Protein AF-A0A1J3EMK8-F1 (afdb_monomer)

Sequence (140 aa):
KIEKRMDYIIYTLFALLLFVSFISSLGFALMTKLLMADWWYLRPDKPESLTNPTNPLYAWVVHLFTALLLYGYLIPISLYVSIELVKVLQATFINQDLKMYDSESGTPANARTSNLNEELGQVDTILSDKTGTLTCNQMD

Solvent-accessible surface area (backbone atoms only — not comparable to full-atom values): 8314 Å² total; per-residue (Å²): 119,63,65,65,51,50,51,50,52,53,51,53,47,52,52,48,46,54,50,52,19,48,52,53,16,52,51,46,37,53,47,47,66,74,53,40,83,76,37,75,89,74,39,70,93,65,48,53,89,69,60,34,68,90,43,48,69,58,27,24,54,52,39,28,55,52,36,46,60,69,52,46,74,70,58,61,74,61,55,61,56,51,52,52,51,49,33,48,51,52,30,52,52,54,42,66,37,73,88,55,43,42,79,86,82,69,45,64,40,75,66,89,54,40,85,51,62,74,49,67,84,65,69,86,76,85,90,77,61,62,78,75,67,75,35,89,83,74,83,134

Foldseek 3Di:
DVVVVVVVVLVVLVVVLLVVLLVVLVVLLVCLQPPVVVCVVCPLVDDDPLSPNVCSVSVSVSSSVVSSVVCVVSNPPVVVVVVLVVLVVLQVVQQPDPVQADPVVRDGDHDPDSVCSVVVVVDDDDDDDCPVTVDVPDDD

pLDDT: mean 86.67, std 8.61, range [62.5, 96.75]

InterPro domains:
  IPR018303 P-type ATPase, phosphorylation site [PS00154] (129-135)
  IPR023298 P-type ATPase, transmembrane domain superfamily [SSF81665] (2-121)

Nearest PDB structures (foldseek):
  6k7g-assembly1_A  TM=9.159E-01  e=1.653E-04  Homo sapiens
  6k7k-assembly1_A  TM=9.183E-01  e=3.874E-04  Homo sapiens
  7ky8-assembly1_A  TM=8.748E-01  e=2.989E-03  Saccharomyces cerevisiae S288C
  7ky7-assembly1_A  TM=8.489E-01  e=1.550E-02  Saccharomyces cerevisiae S288C
  7kya-assembly1_A  TM=8.167E-01  e=1.308E-02  Saccharomyces cerevisiae S288C

Radius of gyration: 29.21 Å; Cα contacts (8 Å, |Δi|>4): 90; chains: 1; bounding box: 50×44×85 Å

Structure (mmCIF, N/CA/C/O backbone):
data_AF-A0A1J3EMK8-F1
#
_entry.id   AF-A0A1J3EMK8-F1
#
loop_
_atom_site.group_PDB
_atom_site.id
_atom_site.type_symbol
_atom_site.label_atom_id
_atom_site.label_alt_id
_atom_site.label_comp_id
_atom_site.label_asym_id
_atom_site.label_entity_id
_atom_site.label_seq_id
_atom_site.pdbx_PDB_ins_code
_atom_site.Cartn_x
_atom_site.Cartn_y
_atom_site.Cartn_z
_atom_site.occupancy
_atom_site.B_iso_or_equiv
_atom_site.auth_seq_id
_atom_site.auth_comp_id
_atom_site.auth_asym_id
_atom_site.auth_atom_id
_atom_site.pdbx_PDB_model_num
ATOM 1 N N . LYS A 1 1 ? -1.813 -9.240 8.767 1.00 73.88 1 LYS A N 1
ATOM 2 C CA . LYS A 1 1 ? -2.173 -9.688 7.366 1.00 73.88 1 LYS A CA 1
ATOM 3 C C . LYS A 1 1 ? -2.180 -8.547 6.337 1.00 73.88 1 LYS A C 1
ATOM 5 O O . LYS A 1 1 ? -1.850 -8.782 5.173 1.00 73.88 1 LYS A O 1
ATOM 10 N N . ILE A 1 2 ? -2.590 -7.344 6.741 1.00 79.69 2 ILE A N 1
ATOM 11 C CA . ILE A 1 2 ? -2.663 -6.161 5.873 1.00 79.69 2 ILE A CA 1
ATOM 12 C C . ILE A 1 2 ? -1.264 -5.661 5.502 1.00 79.69 2 ILE A C 1
ATOM 14 O O . ILE A 1 2 ? -1.046 -5.334 4.342 1.00 79.69 2 ILE A O 1
ATOM 18 N N . GLU A 1 3 ? -0.292 -5.737 6.414 1.00 80.50 3 GLU A N 1
ATOM 19 C CA . GLU A 1 3 ? 1.113 -5.392 6.122 1.00 80.50 3 GLU A CA 1
ATOM 20 C C . GLU A 1 3 ? 1.663 -6.140 4.897 1.00 80.50 3 GLU A C 1
ATOM 22 O O . GLU A 1 3 ? 2.118 -5.521 3.944 1.00 80.50 3 GLU A O 1
ATOM 27 N N . LYS A 1 4 ? 1.463 -7.463 4.815 1.00 85.44 4 LYS A N 1
ATOM 28 C CA . LYS A 1 4 ? 1.872 -8.254 3.636 1.00 85.44 4 LYS A CA 1
ATOM 29 C C . LYS A 1 4 ? 1.166 -7.830 2.341 1.00 85.44 4 LYS A C 1
ATOM 31 O O . LYS A 1 4 ? 1.724 -7.969 1.255 1.00 85.44 4 LYS A 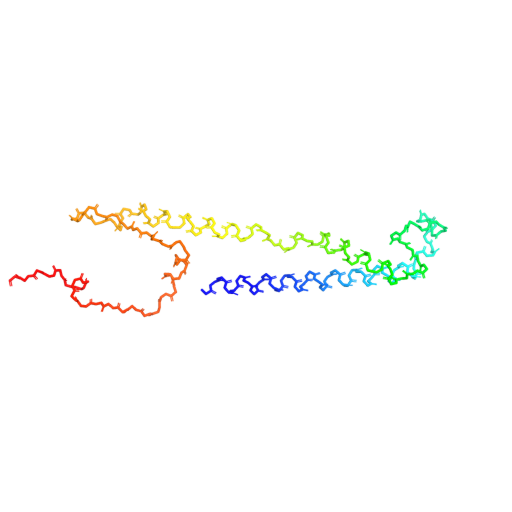O 1
ATOM 36 N N . ARG A 1 5 ? -0.086 -7.361 2.427 1.00 86.62 5 ARG A N 1
ATOM 37 C CA . ARG A 1 5 ? -0.822 -6.832 1.263 1.00 86.62 5 ARG A CA 1
ATOM 38 C C . ARG A 1 5 ? -0.244 -5.490 0.826 1.00 86.62 5 ARG A C 1
ATOM 40 O O . ARG A 1 5 ? -0.118 -5.264 -0.373 1.00 86.62 5 ARG A O 1
ATOM 47 N N . MET A 1 6 ? 0.112 -4.634 1.780 1.00 85.81 6 MET A N 1
ATOM 48 C CA . MET A 1 6 ? 0.790 -3.367 1.522 1.00 85.81 6 MET A CA 1
ATOM 49 C C . MET A 1 6 ? 2.145 -3.606 0.848 1.00 85.81 6 MET A C 1
ATOM 51 O O . MET A 1 6 ? 2.403 -2.996 -0.186 1.00 85.81 6 MET A O 1
ATOM 55 N N . ASP A 1 7 ? 2.946 -4.551 1.344 1.00 88.50 7 ASP A N 1
ATOM 56 C CA . ASP A 1 7 ? 4.227 -4.916 0.725 1.00 88.50 7 ASP A CA 1
ATOM 57 C C . ASP A 1 7 ? 4.038 -5.359 -0.728 1.00 88.50 7 ASP A C 1
ATOM 59 O O . ASP A 1 7 ? 4.748 -4.907 -1.625 1.00 88.50 7 ASP A O 1
ATOM 63 N N . TYR A 1 8 ? 3.021 -6.184 -0.994 1.00 90.75 8 TYR A N 1
ATOM 64 C CA . TYR A 1 8 ? 2.691 -6.595 -2.356 1.00 90.75 8 TYR A CA 1
ATOM 65 C C . TYR A 1 8 ? 2.335 -5.400 -3.251 1.00 90.75 8 TYR A C 1
ATOM 67 O O . TYR A 1 8 ? 2.832 -5.308 -4.371 1.00 90.75 8 TYR A O 1
ATOM 75 N N . ILE A 1 9 ? 1.528 -4.455 -2.756 1.00 89.81 9 ILE A N 1
ATOM 76 C CA . ILE A 1 9 ? 1.201 -3.224 -3.491 1.00 89.81 9 ILE A CA 1
ATOM 77 C C . ILE A 1 9 ? 2.479 -2.433 -3.801 1.00 89.81 9 ILE A C 1
ATOM 79 O O . ILE A 1 9 ? 2.685 -2.038 -4.949 1.00 89.81 9 ILE A O 1
ATOM 83 N N . ILE A 1 10 ? 3.377 -2.265 -2.828 1.00 89.50 10 ILE A N 1
ATOM 84 C CA . ILE A 1 10 ? 4.653 -1.561 -3.017 1.00 89.50 10 ILE A CA 1
ATOM 85 C C . ILE A 1 10 ? 5.498 -2.247 -4.095 1.00 89.50 10 ILE A C 1
ATOM 87 O O . ILE A 1 10 ? 5.983 -1.577 -5.008 1.00 89.50 10 ILE A O 1
ATOM 91 N N . TYR A 1 11 ? 5.623 -3.575 -4.056 1.00 90.75 11 TYR A N 1
ATOM 92 C CA . TYR A 1 11 ? 6.357 -4.313 -5.085 1.00 90.75 11 TYR A CA 1
ATOM 93 C C . TYR A 1 11 ? 5.719 -4.179 -6.469 1.00 90.75 11 TYR A C 1
ATOM 95 O O . TYR A 1 11 ? 6.439 -4.011 -7.454 1.00 90.75 11 TYR A O 1
ATOM 103 N N . THR A 1 12 ? 4.386 -4.191 -6.564 1.00 91.81 12 THR A N 1
ATOM 104 C CA . THR A 1 12 ? 3.704 -3.977 -7.850 1.00 91.81 12 THR A CA 1
ATOM 105 C C . THR A 1 12 ? 3.926 -2.568 -8.401 1.00 91.81 12 THR A C 1
ATOM 107 O O . THR A 1 12 ? 4.176 -2.423 -9.596 1.00 91.81 12 THR A O 1
ATOM 110 N N . LEU A 1 13 ? 3.916 -1.539 -7.547 1.00 91.94 13 LEU A N 1
ATOM 111 C CA . LEU A 1 13 ? 4.208 -0.158 -7.945 1.00 91.94 13 LEU A CA 1
ATOM 112 C C . LEU A 1 13 ? 5.668 0.009 -8.371 1.00 91.94 13 LEU A C 1
ATOM 114 O O . LEU A 1 13 ? 5.945 0.675 -9.364 1.00 91.94 13 LEU A O 1
ATOM 118 N N . PHE A 1 14 ? 6.598 -0.636 -7.669 1.00 91.75 14 PHE A N 1
ATOM 119 C CA . PHE A 1 14 ? 8.012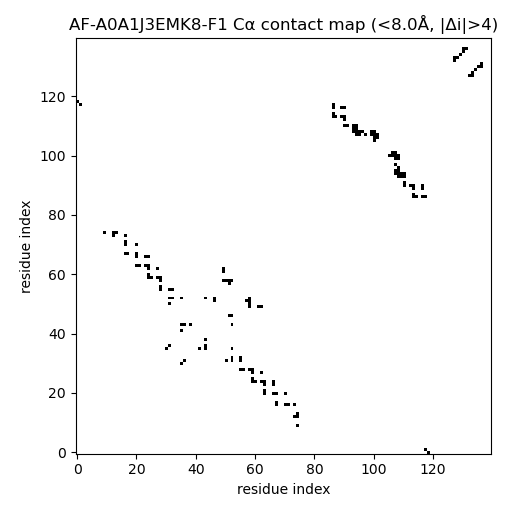 -0.631 -8.033 1.00 91.75 14 PHE A CA 1
ATOM 120 C C . PHE A 1 14 ? 8.267 -1.336 -9.375 1.00 91.75 14 PHE A C 1
ATOM 122 O O . PHE A 1 14 ? 9.006 -0.829 -10.218 1.00 91.75 14 PHE A O 1
ATOM 129 N N . ALA A 1 15 ? 7.614 -2.475 -9.619 1.00 93.38 15 ALA A N 1
ATOM 130 C CA . ALA A 1 15 ? 7.689 -3.163 -10.906 1.00 93.38 15 ALA A CA 1
ATOM 131 C C . ALA A 1 15 ? 7.098 -2.311 -12.043 1.00 93.38 15 ALA A C 1
ATOM 133 O O . ALA A 1 15 ? 7.695 -2.215 -13.117 1.00 93.38 15 ALA A O 1
ATOM 134 N N . LEU A 1 16 ? 5.962 -1.649 -11.797 1.00 93.75 16 LEU A N 1
ATOM 135 C CA . LEU A 1 16 ? 5.351 -0.719 -12.746 1.00 93.75 16 LEU A CA 1
ATOM 136 C C . LEU A 1 16 ? 6.271 0.474 -13.041 1.00 93.75 16 LEU A C 1
ATOM 138 O O . LEU A 1 16 ? 6.410 0.852 -14.200 1.00 93.75 16 LEU A O 1
ATOM 142 N N . LEU A 1 17 ? 6.932 1.030 -12.022 1.00 93.88 17 LEU A N 1
ATOM 143 C CA . LEU A 1 17 ? 7.918 2.101 -12.174 1.00 93.88 17 LEU A CA 1
ATOM 144 C C . LEU A 1 17 ? 9.046 1.676 -13.119 1.00 93.88 17 LEU A C 1
ATOM 146 O O . LEU A 1 17 ? 9.306 2.363 -14.105 1.00 93.88 17 LEU A O 1
ATOM 150 N N . LEU A 1 18 ? 9.673 0.522 -12.864 1.00 93.88 18 LEU A N 1
ATOM 151 C CA . LEU A 1 18 ? 10.731 -0.005 -13.730 1.00 93.88 18 LEU A CA 1
ATOM 152 C C . LEU A 1 18 ? 10.237 -0.202 -15.167 1.00 93.88 18 LEU A C 1
ATOM 154 O O . LEU A 1 18 ? 10.940 0.144 -16.114 1.00 93.88 18 LEU A O 1
ATOM 158 N N . PHE A 1 19 ? 9.019 -0.717 -15.330 1.00 95.19 19 PHE A N 1
ATOM 159 C CA . PHE A 1 19 ? 8.417 -0.953 -16.637 1.00 95.19 19 PHE A CA 1
ATOM 160 C C . PHE A 1 19 ? 8.175 0.348 -17.415 1.00 95.19 19 PHE A C 1
ATOM 162 O O . PHE A 1 19 ? 8.566 0.457 -18.579 1.00 95.19 19 PHE A O 1
ATOM 169 N N . VAL A 1 20 ? 7.589 1.358 -16.769 1.00 94.38 20 VAL A N 1
ATOM 170 C CA . VAL A 1 20 ? 7.317 2.666 -17.381 1.00 94.38 20 VAL A CA 1
ATOM 171 C C . VAL A 1 20 ? 8.625 3.382 -17.723 1.00 94.38 20 VAL A C 1
ATOM 173 O O . VAL A 1 20 ? 8.771 3.849 -18.853 1.00 94.38 20 VAL A O 1
ATOM 176 N N . SER A 1 21 ? 9.602 3.403 -16.808 1.00 94.94 21 SER A N 1
ATOM 177 C CA . SER A 1 21 ? 10.926 3.994 -17.052 1.00 94.94 21 SER A CA 1
ATOM 178 C C . SER A 1 21 ? 11.676 3.299 -18.195 1.00 94.94 21 SER A C 1
ATOM 180 O O . SER A 1 21 ? 12.364 3.953 -18.984 1.00 94.94 21 SER A O 1
ATOM 182 N N . PHE A 1 22 ? 11.532 1.977 -18.320 1.00 94.62 22 PHE A N 1
ATOM 183 C CA . PHE A 1 22 ? 12.137 1.210 -19.406 1.00 94.62 22 PHE A CA 1
ATOM 184 C C . PHE A 1 22 ? 11.515 1.560 -20.762 1.00 94.62 22 PHE A C 1
ATOM 186 O O . PHE A 1 22 ? 12.247 1.852 -21.711 1.00 94.62 22 PHE A O 1
ATOM 193 N N . ILE A 1 23 ? 10.180 1.596 -20.850 1.00 95.12 23 ILE A N 1
ATOM 194 C CA . ILE A 1 23 ? 9.464 1.982 -22.077 1.00 95.12 23 ILE A CA 1
ATOM 195 C C . ILE A 1 23 ? 9.792 3.423 -22.463 1.00 95.12 23 ILE A C 1
ATOM 197 O O . ILE A 1 23 ? 10.076 3.684 -23.633 1.00 95.12 23 ILE A O 1
ATOM 201 N N . SER A 1 24 ? 9.799 4.354 -21.504 1.00 93.19 24 SER A N 1
ATOM 202 C CA . SER A 1 24 ? 10.111 5.757 -21.784 1.00 93.19 24 SER A CA 1
ATOM 203 C C . SER A 1 24 ? 11.542 5.929 -22.280 1.00 93.19 24 SER A C 1
ATOM 205 O O . SER A 1 24 ? 11.773 6.673 -23.230 1.00 93.19 24 SER A O 1
ATOM 207 N N . SER A 1 25 ? 12.503 5.216 -21.682 1.00 92.19 25 SER A N 1
ATOM 208 C CA . SER A 1 25 ? 13.896 5.285 -22.120 1.00 92.19 25 SER A CA 1
ATOM 209 C C . SER A 1 25 ? 14.089 4.655 -23.503 1.00 92.19 25 SER A C 1
ATOM 211 O O . SER A 1 25 ? 14.759 5.225 -24.365 1.00 92.19 25 SER A O 1
ATOM 213 N N . LEU A 1 26 ? 13.447 3.512 -23.769 1.00 91.62 26 LEU A N 1
ATOM 214 C CA . LEU A 1 26 ? 13.490 2.876 -25.087 1.00 91.62 26 LEU A CA 1
ATOM 215 C C . LEU A 1 26 ? 12.861 3.769 -26.167 1.00 91.62 26 LEU A C 1
ATOM 217 O O . LEU A 1 26 ? 13.445 3.946 -27.237 1.00 91.62 26 LEU A O 1
ATOM 221 N N . GLY A 1 27 ? 11.705 4.370 -25.871 1.00 90.31 27 GLY A N 1
ATOM 222 C CA . GLY A 1 27 ? 11.049 5.339 -26.746 1.00 90.31 27 GLY A CA 1
ATOM 223 C C . GLY A 1 27 ? 11.934 6.553 -27.017 1.00 90.31 27 GLY A C 1
ATOM 224 O O . GLY A 1 27 ? 12.071 6.959 -28.169 1.00 90.31 27 GLY A O 1
ATOM 225 N N . PHE A 1 28 ? 12.607 7.070 -25.985 1.00 88.00 28 PHE A N 1
ATOM 226 C CA . PHE A 1 28 ? 13.575 8.151 -26.129 1.00 88.00 28 PHE A CA 1
ATOM 227 C C . PHE A 1 28 ? 14.719 7.760 -27.075 1.00 88.00 28 PHE A C 1
ATOM 229 O O . PHE A 1 28 ? 14.939 8.442 -28.069 1.00 88.00 28 PHE A O 1
ATOM 236 N N . ALA A 1 29 ? 15.376 6.618 -26.855 1.00 86.12 29 ALA A N 1
ATOM 237 C CA . ALA A 1 29 ? 16.489 6.166 -27.694 1.00 86.12 29 ALA A CA 1
ATOM 238 C C . ALA A 1 29 ? 16.099 5.968 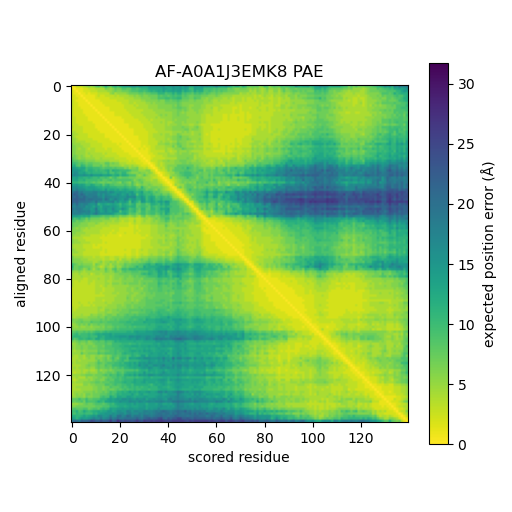-29.174 1.00 86.12 29 ALA A C 1
ATOM 240 O O . ALA A 1 29 ? 16.873 6.310 -30.073 1.00 86.12 29 ALA A O 1
ATOM 241 N N . LEU A 1 30 ? 14.895 5.445 -29.442 1.00 86.62 30 LEU A N 1
ATOM 242 C CA . LEU A 1 30 ? 14.370 5.297 -30.804 1.00 86.62 30 LEU A CA 1
ATOM 243 C C . LEU A 1 30 ? 14.068 6.655 -31.451 1.00 86.62 30 LEU A C 1
ATOM 245 O O . LEU A 1 30 ? 14.454 6.883 -32.599 1.00 86.62 30 LEU A O 1
ATOM 249 N N . MET A 1 31 ? 13.431 7.564 -30.710 1.00 84.31 31 MET A N 1
ATOM 250 C CA . MET A 1 31 ? 13.106 8.916 -31.173 1.00 84.31 31 MET A CA 1
ATOM 251 C C . MET A 1 31 ? 14.375 9.714 -31.498 1.00 84.31 31 MET A C 1
ATOM 253 O O . MET A 1 31 ? 14.480 10.308 -32.571 1.00 84.31 31 MET A O 1
ATOM 257 N N . THR A 1 32 ? 15.372 9.668 -30.610 1.00 79.94 32 THR A N 1
ATOM 258 C CA . THR A 1 32 ? 16.679 10.315 -30.782 1.00 79.94 32 THR A CA 1
ATOM 259 C C . THR A 1 32 ? 17.395 9.807 -32.031 1.00 79.94 32 THR A C 1
ATOM 261 O O . THR A 1 32 ? 18.017 10.586 -32.744 1.00 79.94 32 THR A O 1
ATOM 264 N N . LYS A 1 33 ? 17.290 8.513 -32.347 1.00 79.06 33 LYS A N 1
ATOM 265 C CA . LYS A 1 33 ? 17.936 7.948 -33.538 1.00 79.06 33 LYS A CA 1
ATOM 266 C C . LYS A 1 33 ? 17.222 8.319 -34.841 1.00 79.06 33 LYS A C 1
ATOM 268 O O . LYS A 1 33 ? 17.890 8.545 -35.844 1.00 79.06 33 LYS A O 1
ATOM 273 N N . LEU A 1 34 ? 15.888 8.307 -34.847 1.00 80.00 34 LEU A N 1
ATOM 274 C CA . LEU A 1 34 ? 15.100 8.427 -36.078 1.00 80.00 34 LEU A CA 1
ATOM 275 C C . LEU A 1 34 ? 14.734 9.870 -36.436 1.00 80.00 34 LEU A C 1
ATOM 277 O O . LEU A 1 34 ? 14.678 10.186 -37.616 1.00 80.00 34 LEU A O 1
ATOM 281 N N . LEU A 1 35 ? 14.459 10.721 -35.445 1.00 78.50 35 LEU A N 1
ATOM 282 C CA . LEU A 1 35 ? 13.798 12.018 -35.655 1.00 78.50 35 LEU A CA 1
ATOM 283 C C . LEU A 1 35 ? 14.660 13.218 -35.248 1.00 78.50 35 LEU A C 1
ATOM 285 O O . LEU A 1 35 ? 14.435 14.324 -35.729 1.00 78.50 35 LEU A O 1
ATOM 289 N N . MET A 1 36 ? 15.683 13.023 -34.408 1.00 72.31 36 MET A N 1
ATOM 290 C CA . MET A 1 36 ? 16.538 14.126 -33.942 1.00 72.31 36 MET A CA 1
ATOM 291 C C . MET A 1 36 ? 17.388 14.750 -35.057 1.00 72.31 36 MET A C 1
ATOM 293 O O . MET A 1 36 ? 17.755 15.917 -34.946 1.00 72.31 36 MET A O 1
ATOM 297 N N . ALA A 1 37 ? 17.674 14.005 -36.130 1.00 69.31 37 ALA A N 1
ATOM 298 C CA . ALA A 1 37 ? 18.409 14.520 -37.288 1.00 69.31 37 ALA A CA 1
ATOM 299 C C . ALA A 1 37 ? 17.670 15.684 -37.980 1.00 69.31 37 ALA A C 1
ATOM 301 O O . ALA A 1 37 ? 18.315 16.601 -38.481 1.00 69.31 37 ALA A O 1
ATOM 302 N N . ASP A 1 38 ? 16.333 15.687 -37.939 1.00 73.62 38 ASP A N 1
ATOM 303 C CA . ASP A 1 38 ? 15.501 16.700 -38.599 1.00 73.62 38 ASP A CA 1
ATOM 304 C C . ASP A 1 38 ? 15.236 17.931 -37.709 1.00 73.62 38 ASP A C 1
ATOM 306 O O . ASP A 1 38 ? 14.751 18.970 -38.168 1.00 73.62 38 ASP A O 1
ATOM 310 N N . TRP A 1 39 ? 15.557 17.855 -36.414 1.00 78.25 39 TRP A N 1
ATOM 311 C CA . TRP A 1 39 ? 15.291 18.923 -35.450 1.00 78.25 39 TRP A CA 1
ATOM 312 C C . TRP A 1 39 ? 16.439 19.928 -35.379 1.00 78.25 39 TRP A C 1
ATOM 314 O O . TRP A 1 39 ? 17.220 19.957 -34.427 1.00 78.25 39 TRP A O 1
ATOM 324 N N . TRP A 1 40 ? 16.486 20.822 -36.370 1.00 74.19 40 TRP A N 1
ATOM 325 C CA . TRP A 1 40 ? 17.496 21.886 -36.484 1.00 74.19 40 TRP A CA 1
ATOM 326 C C . TRP A 1 40 ? 17.635 22.758 -35.218 1.00 74.19 40 TRP A C 1
ATOM 328 O O . TRP A 1 40 ? 18.721 23.248 -34.909 1.00 74.19 40 TRP A O 1
ATOM 338 N N . TYR A 1 41 ? 16.551 22.926 -34.452 1.00 78.69 41 TYR A N 1
ATOM 339 C CA . TYR A 1 41 ? 16.538 23.719 -33.219 1.00 78.69 41 TYR A CA 1
ATOM 340 C C . TYR A 1 41 ? 17.212 23.013 -32.030 1.00 78.69 41 TYR A C 1
ATOM 342 O O . TYR A 1 41 ? 17.681 23.690 -31.115 1.00 78.69 41 TYR A O 1
ATOM 350 N N . LEU A 1 42 ? 17.302 21.676 -32.049 1.00 72.12 42 LEU A N 1
ATOM 351 C CA . LEU A 1 42 ? 17.924 20.875 -30.988 1.00 72.12 42 LEU A CA 1
ATOM 352 C C . LEU A 1 42 ? 19.451 20.753 -31.142 1.00 72.12 42 LEU A C 1
ATOM 354 O O . LEU A 1 42 ? 20.092 20.113 -30.315 1.00 72.12 42 LEU A O 1
ATOM 358 N N . ARG A 1 43 ? 20.028 21.375 -32.185 1.00 69.62 43 ARG A N 1
ATOM 359 C CA . ARG A 1 43 ? 21.471 21.403 -32.494 1.00 69.62 43 ARG A CA 1
ATOM 360 C C . ARG A 1 43 ? 22.141 20.021 -32.378 1.00 69.62 43 ARG A C 1
ATOM 362 O O . ARG A 1 43 ? 23.052 19.850 -31.564 1.00 69.62 43 ARG A O 1
ATOM 369 N N . PRO A 1 44 ? 21.759 19.051 -33.228 1.00 66.81 44 PRO A N 1
ATOM 370 C CA . PRO A 1 44 ? 22.369 17.719 -33.235 1.00 66.81 44 PRO A CA 1
ATOM 371 C C . PRO A 1 44 ? 23.888 17.737 -33.505 1.00 66.81 44 PRO A C 1
ATOM 373 O O . PRO A 1 44 ? 24.571 16.776 -33.165 1.00 66.81 44 PRO A O 1
ATOM 376 N N . ASP A 1 45 ? 24.423 18.837 -34.050 1.00 65.81 45 ASP A N 1
ATOM 377 C CA . ASP A 1 45 ? 25.848 19.042 -34.359 1.00 65.81 45 ASP A CA 1
ATOM 378 C C . ASP A 1 45 ? 26.740 19.270 -33.122 1.00 65.81 45 ASP A C 1
ATOM 380 O O . ASP A 1 45 ? 27.963 19.131 -33.195 1.00 65.81 45 ASP A O 1
ATOM 384 N N . LYS A 1 46 ? 26.150 19.651 -31.980 1.00 65.94 46 LYS A N 1
ATOM 385 C CA . LYS A 1 46 ? 26.839 19.799 -30.686 1.00 65.94 46 LYS A CA 1
ATOM 386 C C . LYS A 1 46 ? 26.015 19.106 -29.603 1.00 65.94 46 LYS A C 1
ATOM 388 O O . LYS A 1 46 ? 25.412 19.796 -28.779 1.00 65.94 46 LYS A O 1
ATOM 393 N N . PRO A 1 47 ? 25.949 17.767 -29.616 1.00 64.44 47 PRO A N 1
ATOM 394 C CA . PRO A 1 47 ? 25.166 17.054 -28.628 1.00 64.44 47 PRO A CA 1
ATOM 395 C C . PRO A 1 47 ? 25.718 17.354 -27.230 1.00 64.44 47 PRO A C 1
ATOM 397 O O . PRO A 1 47 ? 26.911 17.185 -26.966 1.00 64.44 47 PRO A O 1
ATOM 400 N N . GLU A 1 48 ? 24.855 17.823 -26.326 1.00 64.12 48 GLU A N 1
ATOM 401 C CA . GLU A 1 48 ? 25.167 17.791 -24.898 1.00 64.12 48 GLU A CA 1
ATOM 402 C C . GLU A 1 48 ? 25.475 16.347 -24.495 1.00 64.12 48 GLU A C 1
ATOM 404 O O . GLU A 1 48 ? 24.931 15.402 -25.075 1.00 64.12 48 GLU A O 1
ATOM 409 N N . SER A 1 49 ? 26.348 16.156 -23.498 1.00 62.50 49 SER A N 1
ATOM 410 C CA . SER A 1 49 ? 26.858 14.818 -23.173 1.00 62.50 49 SER A CA 1
ATOM 411 C C . SER A 1 49 ? 25.740 13.803 -22.897 1.00 62.50 49 SER A C 1
ATOM 413 O O . SER A 1 49 ? 25.916 12.625 -23.202 1.00 62.50 49 SER A O 1
ATOM 415 N N . LEU A 1 50 ? 24.584 14.265 -22.402 1.00 63.44 50 LEU A N 1
ATOM 416 C CA . LEU A 1 50 ? 23.420 13.449 -22.062 1.00 63.44 50 LEU A CA 1
ATOM 417 C C . LEU A 1 50 ? 22.612 12.958 -23.279 1.00 63.44 50 LEU A C 1
ATOM 419 O O . LEU A 1 50 ? 22.005 11.892 -23.202 1.00 63.44 50 LEU A O 1
ATOM 423 N N . THR A 1 51 ? 22.631 13.673 -24.407 1.00 65.50 51 THR A N 1
ATOM 424 C CA . THR A 1 51 ? 21.838 13.356 -25.611 1.00 65.50 51 THR A CA 1
ATOM 425 C C . THR A 1 51 ? 22.734 13.189 -26.833 1.00 65.50 51 THR A C 1
ATOM 427 O O . THR A 1 51 ? 22.566 13.855 -27.851 1.00 65.50 51 THR A O 1
ATOM 430 N N . ASN A 1 52 ? 23.720 12.299 -26.721 1.00 67.00 52 ASN A N 1
ATOM 431 C CA . ASN A 1 52 ? 24.608 11.943 -27.825 1.00 67.00 52 ASN A CA 1
ATOM 432 C C . ASN A 1 52 ? 23.927 10.953 -28.794 1.00 67.00 52 ASN A C 1
ATOM 434 O O . ASN A 1 52 ? 23.756 9.788 -28.424 1.00 67.00 52 ASN A O 1
ATOM 438 N N . PRO A 1 53 ? 23.603 11.343 -30.046 1.00 67.12 53 PRO A N 1
ATOM 439 C CA . PRO A 1 53 ? 22.981 10.442 -31.023 1.00 67.12 53 PRO A CA 1
ATOM 440 C C . PRO A 1 53 ? 23.932 9.330 -31.502 1.00 67.12 53 PRO A C 1
ATOM 442 O O . PRO A 1 53 ? 23.484 8.269 -31.930 1.00 67.12 53 PRO A O 1
ATOM 445 N N . THR A 1 54 ? 25.248 9.536 -31.387 1.00 69.81 54 THR A N 1
ATOM 446 C CA . THR A 1 54 ? 26.288 8.591 -31.829 1.00 69.81 54 THR A CA 1
ATOM 447 C C . THR A 1 54 ? 26.366 7.333 -30.956 1.00 69.81 54 THR A C 1
ATOM 449 O O . THR A 1 54 ? 26.722 6.268 -31.451 1.00 69.81 54 THR A O 1
ATOM 452 N N . ASN A 1 55 ? 25.998 7.434 -29.671 1.00 78.00 55 ASN A N 1
ATOM 453 C CA . ASN A 1 55 ? 26.018 6.330 -28.707 1.00 78.00 55 ASN A CA 1
ATOM 454 C C . ASN A 1 55 ? 24.617 6.123 -28.102 1.00 78.00 55 ASN A C 1
ATOM 456 O O . ASN A 1 55 ? 24.375 6.528 -26.960 1.00 78.00 55 ASN A O 1
ATOM 460 N N . PRO A 1 56 ? 23.691 5.459 -28.822 1.00 77.94 56 PRO A N 1
ATOM 461 C CA . PRO A 1 56 ? 22.303 5.305 -28.378 1.00 77.94 56 PRO A CA 1
ATOM 462 C C . PRO A 1 56 ? 22.183 4.528 -27.061 1.00 77.94 56 PRO A C 1
ATOM 464 O O . PRO A 1 56 ? 21.284 4.798 -26.273 1.00 77.94 56 PRO A O 1
ATOM 467 N N . LEU A 1 57 ? 23.114 3.608 -26.782 1.00 82.56 57 LEU A N 1
ATOM 468 C CA . LEU A 1 57 ? 23.149 2.862 -25.521 1.00 82.56 57 LEU A CA 1
ATOM 469 C C . LEU A 1 57 ? 23.462 3.761 -24.320 1.00 82.56 57 LEU A C 1
ATOM 471 O O . LEU A 1 57 ? 22.852 3.606 -23.269 1.00 82.56 57 LEU A O 1
ATOM 475 N N . TYR A 1 58 ? 24.382 4.718 -24.470 1.00 83.75 58 TYR A N 1
ATOM 476 C CA . TYR A 1 58 ? 24.726 5.644 -23.390 1.00 83.75 58 TYR A CA 1
ATOM 477 C C . TYR A 1 58 ? 23.557 6.587 -23.085 1.00 83.75 58 TYR A C 1
ATOM 479 O O . TYR A 1 58 ? 23.152 6.704 -21.931 1.00 83.75 58 TYR A O 1
ATOM 487 N N . ALA A 1 59 ? 22.963 7.185 -24.125 1.00 83.81 59 ALA A N 1
ATOM 488 C CA . ALA A 1 59 ? 21.790 8.046 -23.983 1.00 83.81 59 ALA A CA 1
ATOM 489 C C . ALA A 1 59 ? 20.603 7.292 -23.355 1.00 83.81 59 ALA A C 1
ATOM 491 O O . ALA A 1 59 ? 19.935 7.822 -22.472 1.00 83.81 59 ALA A O 1
ATOM 492 N N . TRP A 1 60 ? 20.389 6.030 -23.744 1.00 87.06 60 TRP A N 1
ATOM 493 C CA . TRP A 1 60 ? 19.370 5.158 -23.158 1.00 87.06 60 TRP A CA 1
ATOM 494 C C . TRP A 1 60 ? 19.599 4.900 -21.660 1.00 87.06 60 TRP A C 1
ATOM 496 O O . TRP A 1 60 ? 18.678 5.044 -20.857 1.00 87.06 60 TRP A O 1
ATOM 506 N N . VAL A 1 61 ? 20.824 4.566 -21.243 1.00 89.94 61 VAL A N 1
ATOM 507 C CA . VAL A 1 61 ? 21.119 4.340 -19.816 1.00 89.94 61 VAL A CA 1
ATOM 508 C C . VAL A 1 61 ? 20.930 5.624 -19.007 1.00 89.94 61 VAL A C 1
ATOM 510 O O . VAL A 1 61 ? 20.297 5.592 -17.954 1.00 89.94 61 VAL A O 1
ATOM 513 N N . VAL A 1 62 ? 21.421 6.763 -19.500 1.00 88.56 62 VAL A N 1
ATOM 514 C CA . VAL A 1 62 ? 21.260 8.057 -18.819 1.00 88.56 62 VAL A CA 1
ATOM 515 C C . VAL A 1 62 ? 19.777 8.413 -18.679 1.00 88.56 62 VAL A C 1
ATOM 517 O O . VAL A 1 62 ? 19.321 8.693 -17.569 1.00 88.56 62 VAL A O 1
ATOM 520 N N . HIS A 1 63 ? 18.999 8.300 -19.759 1.00 90.50 63 HIS A N 1
ATOM 521 C CA . HIS A 1 63 ? 17.559 8.560 -19.721 1.00 90.50 63 HIS A CA 1
ATOM 522 C C . HIS A 1 63 ? 16.781 7.577 -18.849 1.00 90.50 63 HIS A C 1
ATOM 524 O O . HIS A 1 63 ? 15.769 7.970 -18.272 1.00 90.50 63 HIS A O 1
ATOM 530 N N . LEU A 1 64 ? 17.241 6.332 -18.703 1.00 92.94 64 LEU A N 1
ATOM 531 C CA . LEU A 1 64 ? 16.632 5.371 -17.785 1.00 92.94 64 LEU A CA 1
ATOM 532 C C . LEU A 1 64 ? 16.718 5.874 -16.337 1.00 92.94 64 LEU A C 1
ATOM 534 O O . LEU A 1 64 ? 15.707 5.888 -15.638 1.00 92.94 64 LEU A O 1
ATOM 538 N N . PHE A 1 65 ? 17.888 6.351 -15.901 1.00 92.69 65 PHE A N 1
ATOM 539 C CA . PHE A 1 65 ? 18.055 6.923 -14.559 1.00 92.69 65 PHE A CA 1
ATOM 540 C C . PHE A 1 65 ? 17.285 8.235 -14.382 1.00 92.69 65 PHE A C 1
ATOM 542 O O . PHE A 1 65 ? 16.654 8.438 -13.344 1.00 92.69 65 PHE A O 1
ATOM 549 N N . THR A 1 66 ? 17.267 9.101 -15.398 1.00 91.88 66 THR A N 1
ATOM 550 C CA . THR A 1 66 ? 16.456 10.328 -15.367 1.00 91.88 66 THR A CA 1
ATOM 551 C C . THR A 1 66 ? 14.963 10.015 -15.257 1.00 91.88 66 THR A C 1
ATOM 553 O O . THR A 1 66 ? 14.267 10.637 -14.458 1.00 91.88 66 THR A O 1
ATOM 556 N N . ALA A 1 67 ? 14.465 9.025 -16.003 1.00 93.06 67 ALA A N 1
ATOM 557 C CA . ALA A 1 67 ? 13.071 8.595 -15.945 1.00 93.06 67 ALA A CA 1
ATOM 558 C C . ALA A 1 67 ? 12.722 7.935 -14.603 1.00 93.06 67 ALA A C 1
ATOM 560 O O . ALA A 1 67 ? 11.624 8.142 -14.095 1.00 93.06 67 ALA A O 1
ATOM 561 N N . LEU A 1 68 ? 13.641 7.170 -14.006 1.00 93.62 68 LEU A N 1
ATOM 562 C CA . LEU A 1 68 ? 13.456 6.604 -12.664 1.00 93.62 68 LEU A CA 1
ATOM 563 C C . LEU A 1 68 ? 13.311 7.692 -11.599 1.00 93.62 68 LEU A C 1
ATOM 565 O O . LEU A 1 68 ? 12.431 7.596 -10.749 1.00 93.62 68 LEU A O 1
ATOM 569 N N . LEU A 1 69 ? 14.136 8.740 -11.667 1.00 92.62 69 LEU A N 1
ATOM 570 C CA . LEU A 1 69 ? 14.013 9.895 -10.776 1.00 92.62 69 LEU A CA 1
ATOM 571 C C . LEU A 1 69 ? 12.706 10.651 -11.017 1.00 92.62 69 LEU A C 1
ATOM 573 O O . LEU A 1 69 ? 12.005 10.981 -10.062 1.00 92.62 69 LEU A O 1
ATOM 577 N N . LEU A 1 70 ? 12.355 10.886 -12.284 1.00 92.56 70 LEU A N 1
ATOM 578 C CA . LEU A 1 70 ? 11.141 11.605 -12.654 1.00 92.56 70 LEU A CA 1
ATOM 579 C C . LEU A 1 70 ? 9.885 10.891 -12.153 1.00 92.56 70 LEU A C 1
ATOM 581 O O . LEU A 1 70 ? 9.002 11.544 -11.615 1.00 92.56 70 LEU A O 1
ATOM 585 N N . TYR A 1 71 ? 9.807 9.569 -12.304 1.00 92.44 71 TYR A N 1
ATOM 586 C CA . TYR A 1 71 ? 8.665 8.765 -11.866 1.00 92.44 71 TYR A CA 1
ATOM 587 C C . TYR A 1 71 ? 8.779 8.274 -10.414 1.00 92.44 71 TYR A C 1
ATOM 589 O O . TYR A 1 71 ? 7.879 7.591 -9.929 1.00 92.44 71 TYR A O 1
ATOM 597 N N . GLY A 1 72 ? 9.835 8.651 -9.685 1.00 88.12 72 GLY A N 1
ATOM 598 C CA . GLY A 1 72 ? 10.063 8.235 -8.298 1.00 88.12 72 GLY A CA 1
ATOM 599 C C . GLY A 1 72 ? 8.948 8.640 -7.326 1.00 88.12 72 GLY A C 1
ATOM 600 O O . GLY A 1 72 ? 8.775 7.993 -6.297 1.00 88.12 72 GLY A O 1
ATOM 601 N N . TYR A 1 73 ? 8.128 9.641 -7.675 1.00 84.56 73 TYR A N 1
ATOM 602 C CA . TYR A 1 73 ? 6.938 10.026 -6.903 1.00 84.56 73 TYR A CA 1
ATOM 603 C C . TYR A 1 73 ? 5.832 8.955 -6.894 1.00 84.56 73 TYR A C 1
ATOM 605 O O . TYR A 1 73 ? 4.921 9.038 -6.071 1.00 84.56 73 TYR A O 1
ATOM 613 N N . LEU A 1 74 ? 5.879 7.965 -7.798 1.00 82.50 74 LEU A N 1
ATOM 614 C CA . LEU A 1 74 ? 4.927 6.849 -7.828 1.00 82.50 74 LEU A CA 1
ATOM 615 C C . LEU A 1 74 ? 5.085 5.910 -6.631 1.00 82.50 74 LEU A C 1
ATOM 617 O O . LEU A 1 74 ? 4.134 5.202 -6.306 1.00 82.50 74 LEU A O 1
ATOM 621 N N . ILE A 1 75 ? 6.257 5.883 -5.984 1.00 83.50 75 ILE A N 1
ATOM 622 C CA . ILE A 1 75 ? 6.456 5.142 -4.737 1.00 83.50 75 ILE A CA 1
ATOM 623 C C . ILE A 1 75 ? 5.940 6.027 -3.597 1.00 83.50 75 ILE A C 1
ATOM 625 O O . ILE A 1 75 ? 6.562 7.045 -3.282 1.00 83.50 75 ILE A O 1
ATOM 629 N N . PRO A 1 76 ? 4.818 5.676 -2.948 1.00 80.44 76 PRO A N 1
ATOM 630 C CA . PRO A 1 76 ? 4.215 6.543 -1.954 1.00 80.44 76 PRO A CA 1
ATOM 631 C C . PRO A 1 76 ? 4.950 6.381 -0.620 1.00 80.44 76 PRO A C 1
ATOM 633 O O . PRO A 1 76 ? 4.546 5.602 0.241 1.00 80.44 76 PRO A O 1
ATOM 636 N N . ILE A 1 77 ? 6.030 7.143 -0.428 1.00 81.19 77 ILE A N 1
ATOM 637 C CA . ILE A 1 77 ? 6.796 7.163 0.835 1.00 81.19 77 ILE A CA 1
ATOM 638 C C . ILE A 1 77 ? 5.886 7.570 2.008 1.00 81.19 77 ILE A C 1
ATOM 640 O O . ILE A 1 77 ? 6.017 7.067 3.122 1.00 81.19 77 ILE A O 1
ATOM 644 N N . SER A 1 78 ? 4.908 8.441 1.744 1.00 86.69 78 SER A N 1
ATOM 645 C CA . SER A 1 78 ? 3.930 8.892 2.733 1.00 86.69 78 SER A CA 1
ATOM 646 C C . SER A 1 78 ? 2.954 7.803 3.178 1.00 86.69 78 SER A C 1
ATOM 648 O O . SER A 1 78 ? 2.492 7.866 4.312 1.00 86.69 78 SER A O 1
ATOM 650 N N . LEU A 1 79 ? 2.663 6.789 2.351 1.00 85.56 79 LEU A N 1
ATOM 651 C CA . LEU A 1 79 ? 1.667 5.758 2.672 1.00 85.56 79 LEU A CA 1
ATOM 652 C C . LEU A 1 79 ? 2.040 4.989 3.943 1.00 85.56 79 LEU A C 1
ATOM 654 O O . LEU A 1 79 ? 1.187 4.783 4.803 1.00 85.56 79 LEU A O 1
ATOM 658 N N . TYR A 1 80 ? 3.314 4.613 4.080 1.00 83.88 80 TYR A N 1
ATOM 659 C CA . TYR A 1 80 ? 3.800 3.865 5.241 1.00 83.88 80 TYR A CA 1
ATOM 660 C C . TYR A 1 80 ? 3.636 4.672 6.534 1.00 83.88 80 TYR A C 1
ATOM 662 O O . TYR A 1 80 ? 3.062 4.197 7.511 1.00 83.88 80 TYR A O 1
ATOM 670 N N . VAL A 1 81 ? 4.072 5.935 6.511 1.00 89.00 81 VAL A N 1
ATOM 671 C CA . VAL A 1 81 ? 3.977 6.837 7.667 1.00 89.00 81 VAL A CA 1
ATOM 672 C C . VAL A 1 81 ? 2.518 7.140 8.010 1.00 89.00 81 VAL A C 1
ATOM 674 O O . VAL A 1 81 ? 2.150 7.148 9.183 1.00 89.00 81 VAL A O 1
ATOM 677 N N . SER A 1 82 ? 1.667 7.361 7.005 1.00 91.12 82 SER A N 1
ATOM 678 C CA . SER A 1 82 ? 0.240 7.608 7.215 1.00 91.12 82 SER A CA 1
ATOM 679 C C . SER A 1 82 ? -0.467 6.413 7.855 1.00 91.12 82 SER A C 1
ATOM 681 O O . SER A 1 82 ? -1.268 6.616 8.763 1.00 91.12 82 SER A O 1
ATOM 683 N N . ILE A 1 83 ? -0.167 5.181 7.432 1.00 89.75 83 ILE A N 1
ATOM 684 C CA . ILE A 1 83 ? -0.756 3.972 8.029 1.00 89.75 83 ILE A CA 1
ATOM 685 C C . ILE A 1 83 ? -0.317 3.818 9.487 1.00 89.75 83 ILE A C 1
ATOM 687 O O . ILE A 1 83 ? -1.155 3.557 10.349 1.00 89.75 83 ILE A O 1
ATOM 691 N N . GLU A 1 84 ? 0.964 4.034 9.781 1.00 89.31 84 GLU A N 1
ATOM 692 C CA . GLU A 1 84 ? 1.477 3.934 11.150 1.00 89.31 84 GLU A CA 1
ATOM 693 C C . GLU A 1 84 ? 0.828 4.971 12.077 1.00 89.31 84 GLU A C 1
ATOM 695 O O . GLU A 1 84 ? 0.389 4.650 13.184 1.00 89.31 84 GLU A O 1
ATOM 700 N N . L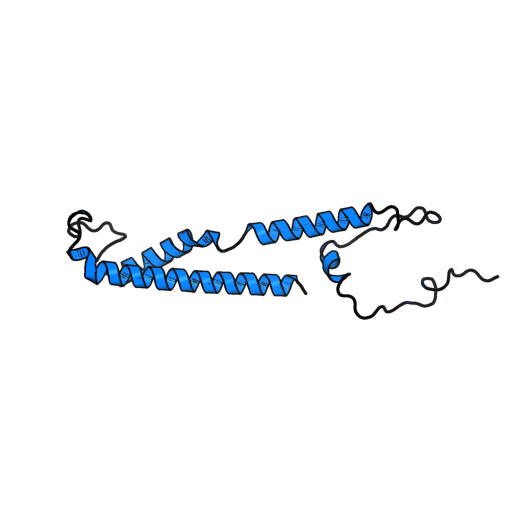EU A 1 85 ? 0.661 6.205 11.590 1.00 93.25 85 LEU A N 1
ATOM 701 C CA . LEU A 1 85 ? -0.050 7.251 12.321 1.00 93.25 85 LEU A CA 1
ATOM 702 C C . LEU A 1 85 ? -1.505 6.850 12.604 1.00 93.25 85 LEU A C 1
ATOM 704 O O . LEU A 1 85 ? -1.989 7.028 13.722 1.00 93.25 85 LEU A O 1
ATOM 708 N N . VAL A 1 86 ? -2.199 6.280 11.615 1.00 93.38 86 VAL A N 1
ATOM 709 C CA . VAL A 1 86 ? -3.579 5.803 11.782 1.00 93.38 86 VAL A CA 1
ATOM 710 C C . VAL A 1 86 ? -3.658 4.702 12.845 1.00 93.38 86 VAL A C 1
ATOM 712 O O . VAL A 1 86 ? -4.539 4.773 13.703 1.00 93.38 86 VAL A O 1
ATOM 715 N N . LYS A 1 87 ? -2.726 3.739 12.861 1.00 92.00 87 LYS A N 1
ATOM 716 C CA . LYS A 1 87 ? -2.678 2.673 13.882 1.00 92.00 87 LYS A CA 1
ATOM 717 C C . LYS A 1 87 ? -2.532 3.240 15.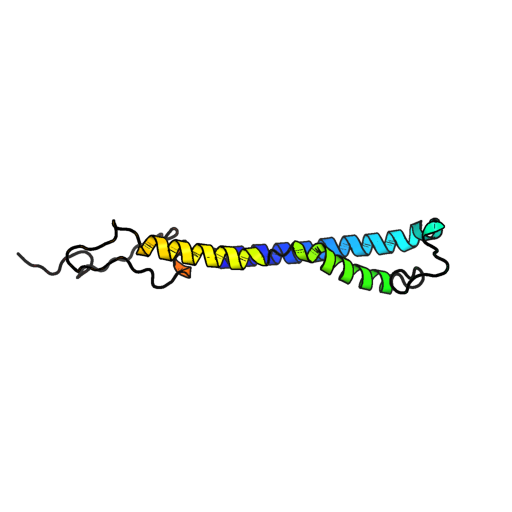300 1.00 92.00 87 LYS A C 1
ATOM 719 O O . LYS A 1 87 ? -3.215 2.783 16.220 1.00 92.00 87 LYS A O 1
ATOM 724 N N . VAL A 1 88 ? -1.689 4.258 15.481 1.00 93.88 88 VAL A N 1
ATOM 725 C CA . VAL A 1 88 ? -1.487 4.933 16.779 1.00 93.88 88 VAL A CA 1
ATOM 726 C C . VAL A 1 88 ? -2.729 5.718 17.209 1.00 93.88 88 VAL A C 1
ATOM 728 O O . VAL A 1 88 ? -3.143 5.648 18.371 1.00 93.88 88 VAL A O 1
ATOM 731 N N . LEU A 1 89 ? -3.366 6.432 16.279 1.00 95.25 89 LEU A N 1
ATOM 732 C CA . LEU A 1 89 ? -4.609 7.156 16.559 1.00 95.25 89 LEU A CA 1
ATOM 733 C C . LEU A 1 89 ? -5.740 6.197 16.955 1.00 95.25 89 LEU A C 1
ATOM 735 O O . LEU A 1 89 ? -6.442 6.451 17.930 1.00 95.25 89 LEU A O 1
ATOM 739 N N . GLN A 1 90 ? -5.864 5.057 16.272 1.00 94.69 90 GLN A N 1
ATOM 740 C CA . GLN A 1 90 ? -6.828 4.010 16.626 1.00 94.69 90 GLN A CA 1
ATOM 741 C C . GLN A 1 90 ? -6.578 3.439 18.029 1.00 94.69 90 GLN A C 1
ATOM 743 O O . GLN A 1 90 ? -7.527 3.306 18.798 1.00 94.69 90 GLN A O 1
ATOM 748 N N . ALA A 1 91 ? -5.320 3.165 18.402 1.00 93.81 91 ALA A N 1
ATOM 749 C CA . ALA A 1 91 ? -4.982 2.721 19.761 1.00 93.81 91 ALA A CA 1
ATOM 750 C C . ALA A 1 91 ? -5.392 3.766 20.809 1.00 93.81 91 ALA A C 1
ATOM 752 O O . ALA A 1 91 ? -5.920 3.427 21.865 1.00 93.81 91 ALA A O 1
ATOM 753 N N . THR A 1 92 ? -5.188 5.047 20.497 1.00 93.56 92 THR A N 1
ATOM 754 C CA . THR A 1 92 ? -5.564 6.151 21.387 1.00 93.56 92 THR A CA 1
ATOM 755 C C . THR A 1 92 ? -7.077 6.220 21.581 1.00 93.56 92 THR A C 1
ATOM 757 O O . THR A 1 92 ? -7.534 6.396 22.706 1.00 93.56 92 THR A O 1
ATOM 760 N N . PHE A 1 93 ? -7.858 6.021 20.517 1.00 94.62 93 PHE A N 1
ATOM 761 C CA . PHE A 1 93 ? -9.317 5.977 20.612 1.00 94.62 93 PHE A CA 1
ATOM 762 C C . PHE A 1 93 ? -9.826 4.790 21.431 1.00 94.62 93 PHE A C 1
ATOM 764 O O . PHE A 1 93 ? -10.738 4.976 22.230 1.00 94.62 93 PHE A O 1
ATOM 771 N N . ILE A 1 94 ? -9.211 3.609 21.307 1.00 94.12 94 ILE A N 1
ATOM 772 C CA . ILE A 1 94 ? -9.544 2.446 22.148 1.00 94.12 94 ILE A CA 1
ATOM 773 C C . ILE A 1 94 ? -9.309 2.768 23.632 1.00 94.12 94 ILE A C 1
ATOM 775 O O . ILE A 1 94 ? -10.153 2.462 24.469 1.00 94.12 94 ILE A O 1
ATOM 779 N N . ASN A 1 95 ? -8.201 3.440 23.955 1.00 92.94 95 ASN A N 1
ATOM 780 C CA . ASN A 1 95 ? -7.852 3.788 25.337 1.00 92.94 95 ASN A CA 1
ATOM 781 C C . ASN A 1 95 ? -8.770 4.852 25.959 1.00 92.94 95 ASN A C 1
ATOM 783 O O . ASN A 1 95 ? -8.840 4.969 27.180 1.00 92.94 95 ASN A O 1
ATOM 787 N N . GLN A 1 96 ? -9.431 5.663 25.132 1.00 93.06 96 GLN A N 1
ATOM 788 C CA . GLN A 1 96 ? -10.298 6.761 25.568 1.00 93.06 96 GLN A CA 1
ATOM 789 C C . GLN A 1 96 ? -11.786 6.381 25.602 1.00 93.06 96 GLN A C 1
ATOM 791 O O . GLN A 1 96 ? -12.617 7.219 25.959 1.00 93.06 96 GLN A O 1
ATOM 796 N N . ASP A 1 97 ? -12.146 5.148 25.238 1.00 95.69 97 ASP A N 1
ATOM 797 C CA . ASP A 1 97 ? -13.542 4.720 25.220 1.00 95.69 97 ASP A CA 1
ATOM 798 C C . ASP A 1 97 ? -14.076 4.461 26.638 1.00 95.69 97 ASP A C 1
ATOM 800 O O . ASP A 1 97 ? -13.707 3.497 27.312 1.00 95.69 97 ASP A O 1
ATOM 804 N N . LEU A 1 98 ? -15.011 5.310 27.069 1.00 92.00 98 LEU A N 1
ATOM 805 C CA . LEU A 1 98 ? -15.683 5.208 28.366 1.00 92.00 98 LEU A CA 1
ATOM 806 C C . LEU A 1 98 ? -16.537 3.941 28.506 1.00 92.00 98 LEU A C 1
ATOM 808 O O . LEU A 1 98 ? -16.816 3.527 29.628 1.00 92.00 98 LEU A O 1
ATOM 812 N N . LYS A 1 99 ? -16.969 3.315 27.403 1.00 94.31 99 LYS A N 1
ATOM 813 C CA . LYS A 1 99 ? -17.762 2.074 27.459 1.00 94.31 99 LYS A CA 1
ATOM 814 C C . LYS A 1 99 ? -16.921 0.844 27.781 1.00 94.31 99 LYS A C 1
ATOM 816 O O . LYS A 1 99 ? -17.481 -0.169 28.184 1.00 94.31 99 LYS A O 1
ATOM 821 N N . MET A 1 100 ? -15.606 0.924 27.587 1.00 92.69 100 MET A N 1
ATOM 822 C CA . MET A 1 100 ? -14.661 -0.149 27.906 1.00 92.69 100 MET A CA 1
ATOM 823 C C . MET A 1 100 ? -13.905 0.122 29.218 1.00 92.69 100 MET A C 1
ATOM 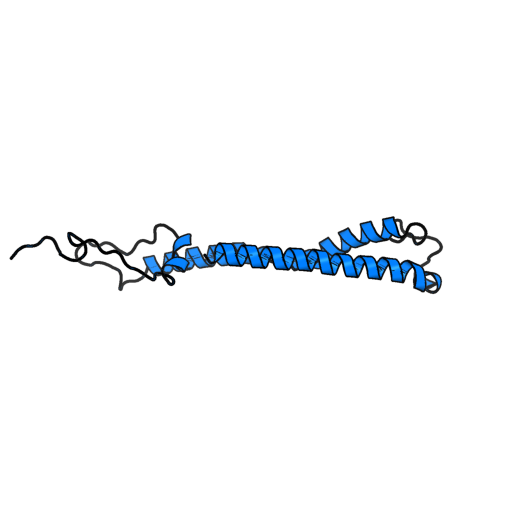825 O O . MET A 1 100 ? -12.834 -0.436 29.447 1.00 92.69 100 MET A O 1
ATOM 829 N N . TYR A 1 101 ? -14.445 1.000 30.065 1.00 94.50 101 TYR A N 1
ATOM 830 C CA . TYR A 1 101 ? -13.925 1.289 31.396 1.00 94.50 101 TYR A CA 1
ATOM 831 C C . TYR A 1 101 ? -14.648 0.437 32.438 1.00 94.50 101 TYR A C 1
ATOM 833 O O . TYR A 1 101 ? -15.879 0.450 32.504 1.00 94.50 101 TYR A O 1
ATOM 841 N N . ASP A 1 102 ? -13.887 -0.273 33.269 1.00 92.88 102 ASP A N 1
ATOM 842 C CA . ASP A 1 102 ? -14.445 -1.013 34.396 1.00 92.88 102 ASP A CA 1
ATOM 843 C C . ASP A 1 102 ? -14.524 -0.126 35.647 1.00 92.88 102 ASP A C 1
ATOM 845 O O . ASP A 1 102 ? -13.510 0.338 36.178 1.00 92.88 102 ASP A O 1
ATOM 849 N N . SER A 1 103 ? -15.746 0.094 36.141 1.00 91.19 103 SER A N 1
ATOM 850 C CA . SER A 1 103 ? -16.002 0.897 37.336 1.00 91.19 103 SER A CA 1
ATOM 851 C C . SER A 1 103 ? -15.622 0.204 38.642 1.00 91.19 103 SER A C 1
ATOM 853 O O . SER A 1 103 ? -15.359 0.909 39.615 1.00 91.19 103 SER A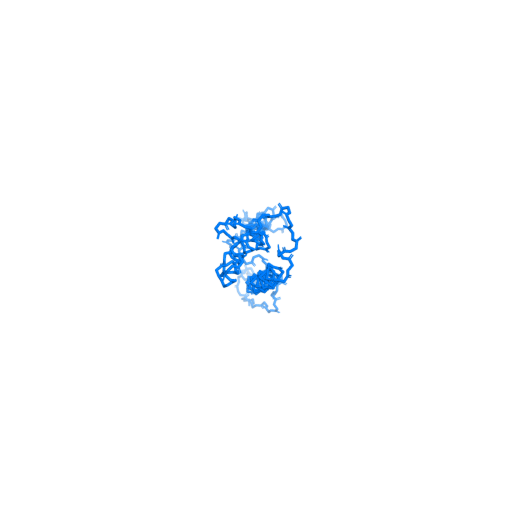 O 1
ATOM 855 N N . GLU A 1 104 ? -15.605 -1.132 38.691 1.00 88.81 104 GLU A N 1
ATOM 856 C CA . GLU A 1 104 ? -15.297 -1.864 39.928 1.00 88.81 104 GLU A CA 1
ATOM 857 C C . GLU A 1 104 ? -13.793 -1.892 40.205 1.00 88.81 104 GLU A C 1
ATOM 859 O O . GLU A 1 104 ? -13.361 -1.571 41.313 1.00 88.81 104 GLU A O 1
ATOM 864 N N . SER A 1 105 ? -12.979 -2.218 39.195 1.00 88.50 105 SER A N 1
ATOM 865 C CA . SER A 1 105 ? -11.514 -2.196 39.324 1.00 88.50 105 SER A CA 1
ATOM 866 C C . SER A 1 105 ? -10.891 -0.814 39.096 1.00 88.50 105 SER A C 1
ATOM 868 O O . SER A 1 105 ? -9.722 -0.607 39.427 1.00 88.50 105 SER A O 1
ATOM 870 N N . GLY A 1 106 ? -11.641 0.134 38.524 1.00 90.56 106 GLY A N 1
ATOM 871 C CA . GLY A 1 106 ? -11.140 1.458 38.154 1.00 90.56 106 GLY A CA 1
ATOM 872 C C . GLY A 1 106 ? -10.141 1.438 36.992 1.00 90.56 106 GLY A C 1
ATOM 873 O O . GLY A 1 106 ? -9.284 2.321 36.903 1.00 90.56 106 GLY A O 1
ATOM 874 N N . THR A 1 107 ? -10.198 0.418 36.129 1.00 90.81 107 THR A N 1
ATOM 875 C CA . THR A 1 107 ? -9.225 0.225 35.046 1.00 90.81 107 THR A CA 1
ATOM 876 C C . THR A 1 107 ? -9.829 0.538 33.667 1.00 90.81 107 THR A C 1
ATOM 878 O O . THR A 1 107 ? -10.883 0.006 33.315 1.00 90.81 107 THR A O 1
ATOM 881 N N . PRO A 1 108 ? -9.191 1.410 32.855 1.00 92.38 108 PRO A N 1
ATOM 882 C CA . PRO A 1 108 ? -9.585 1.618 31.463 1.00 92.38 108 PRO A CA 1
ATOM 883 C C . PRO A 1 108 ? -9.022 0.525 30.548 1.00 92.38 108 PRO A C 1
ATOM 885 O O . PRO A 1 108 ? -7.996 -0.096 30.848 1.00 92.38 108 PRO A O 1
ATOM 888 N N . ALA A 1 109 ? -9.635 0.359 29.375 1.00 92.31 109 ALA A N 1
ATOM 889 C CA . ALA A 1 109 ? -9.044 -0.414 28.290 1.00 92.31 109 ALA A CA 1
ATOM 890 C C . ALA A 1 109 ? -7.666 0.149 27.905 1.00 92.31 109 ALA A C 1
ATOM 892 O O . ALA A 1 109 ? -7.478 1.358 27.779 1.00 92.31 109 ALA A O 1
ATOM 893 N N . ASN A 1 110 ? -6.688 -0.741 27.717 1.00 92.56 110 ASN A N 1
ATOM 894 C CA . ASN A 1 110 ? -5.324 -0.363 27.361 1.00 92.56 110 ASN A CA 1
ATOM 895 C C . ASN A 1 110 ? -4.806 -1.207 26.190 1.00 92.56 110 ASN A C 1
ATOM 897 O O . ASN A 1 110 ? -4.421 -2.370 26.349 1.00 92.56 110 ASN A O 1
ATOM 901 N N . ALA A 1 111 ? -4.768 -0.598 25.009 1.00 92.38 111 ALA A N 1
ATOM 902 C CA . ALA A 1 111 ? -4.174 -1.143 23.801 1.00 92.38 111 ALA A CA 1
ATOM 903 C C . ALA A 1 111 ? -2.639 -1.104 23.897 1.00 92.38 111 ALA A C 1
ATOM 905 O O . ALA A 1 111 ? -1.987 -0.119 23.553 1.00 92.38 111 ALA A O 1
ATOM 906 N N . ARG A 1 112 ? -2.048 -2.219 24.341 1.00 89.56 112 ARG A N 1
ATOM 907 C CA . ARG A 1 112 ? -0.589 -2.382 24.501 1.00 89.56 112 ARG A CA 1
ATOM 908 C C . ARG A 1 112 ? 0.192 -2.463 23.185 1.00 89.56 112 ARG A C 1
ATOM 910 O O . ARG A 1 112 ? 1.416 -2.358 23.197 1.00 89.56 112 ARG A O 1
ATOM 917 N N . THR A 1 113 ? -0.477 -2.702 22.059 1.00 89.62 113 THR A N 1
ATOM 918 C CA . THR A 1 113 ? 0.172 -2.877 20.753 1.00 89.62 113 THR A CA 1
ATOM 919 C C . THR A 1 113 ? -0.700 -2.288 19.652 1.00 89.62 113 THR A C 1
ATOM 921 O O . THR A 1 113 ? -1.745 -2.842 19.330 1.00 89.62 113 THR A O 1
ATOM 924 N N . SER A 1 114 ? -0.250 -1.191 19.039 1.00 87.25 114 SER A N 1
ATOM 925 C CA . SER A 1 114 ? -0.963 -0.496 17.953 1.00 87.25 114 SER A CA 1
ATOM 926 C C . SER A 1 114 ? -1.060 -1.313 16.661 1.00 87.25 114 SER A C 1
ATOM 928 O O . SER A 1 114 ? -2.016 -1.161 15.905 1.00 87.25 114 SER A O 1
ATOM 930 N N . ASN A 1 115 ? -0.106 -2.213 16.416 1.00 86.19 115 ASN A N 1
ATOM 931 C CA . ASN A 1 115 ? -0.048 -3.002 15.180 1.00 86.19 115 ASN A CA 1
ATOM 932 C C . ASN A 1 115 ? -1.150 -4.063 15.086 1.00 86.19 115 ASN A C 1
ATOM 934 O O . ASN A 1 115 ? -1.485 -4.493 13.989 1.00 86.19 115 ASN A O 1
ATOM 938 N N . LEU A 1 116 ? -1.735 -4.461 16.221 1.00 87.56 116 LEU A N 1
ATOM 939 C CA . LEU A 1 116 ? -2.777 -5.490 16.280 1.00 87.56 116 LEU A CA 1
ATOM 940 C C . LEU A 1 116 ? -4.195 -4.920 16.147 1.00 87.56 116 LEU A C 1
ATOM 942 O O . LEU A 1 116 ? -5.149 -5.682 15.997 1.00 87.56 116 LEU A O 1
ATOM 946 N N . ASN A 1 117 ? -4.347 -3.593 16.158 1.00 88.88 117 ASN A N 1
ATOM 947 C CA . ASN A 1 117 ? -5.647 -2.922 16.070 1.00 88.88 117 ASN A CA 1
ATOM 948 C C . ASN A 1 117 ? -6.447 -3.349 14.832 1.00 88.88 117 ASN A C 1
ATOM 950 O O . ASN A 1 117 ? -7.653 -3.565 14.897 1.00 88.88 117 ASN A O 1
ATOM 954 N N . GLU A 1 118 ? -5.763 -3.520 13.704 1.00 86.44 118 GLU A N 1
ATOM 955 C CA . GLU A 1 118 ? -6.366 -3.951 12.441 1.00 86.44 118 GLU A CA 1
ATOM 956 C C . GLU A 1 118 ? -6.714 -5.450 12.402 1.00 86.44 118 GLU A C 1
ATOM 958 O O . GLU A 1 118 ? -7.543 -5.880 11.594 1.00 86.44 118 GLU A O 1
ATOM 963 N N . GLU A 1 119 ? -6.082 -6.255 13.260 1.00 87.75 119 GLU A N 1
ATOM 964 C CA . GLU A 1 119 ? -6.283 -7.705 13.325 1.00 87.75 119 GLU A CA 1
ATOM 965 C C . GLU A 1 119 ? -7.473 -8.075 14.217 1.00 87.75 119 GLU A C 1
ATOM 967 O O . GLU A 1 119 ? -8.130 -9.081 13.957 1.00 87.75 119 GLU A O 1
ATOM 972 N N . LEU A 1 120 ? -7.833 -7.219 15.183 1.00 89.62 120 LEU A N 1
ATOM 973 C CA . LEU A 1 120 ? -9.039 -7.364 16.012 1.00 89.62 120 LEU A CA 1
ATOM 974 C C . LEU A 1 120 ? -10.323 -7.503 15.175 1.00 89.62 120 LEU A C 1
ATOM 976 O O . LEU A 1 120 ? -11.207 -8.277 15.529 1.00 89.62 120 LEU A O 1
ATOM 980 N N . GLY A 1 121 ? -10.411 -6.818 14.030 1.00 88.19 121 GLY A N 1
ATOM 981 C CA . GLY A 1 121 ? -11.545 -6.934 13.102 1.00 88.19 121 GLY A CA 1
ATOM 982 C C . GLY A 1 121 ? -11.545 -8.197 12.229 1.00 88.19 121 GLY A C 1
ATOM 983 O O . GLY A 1 121 ? -12.451 -8.376 11.421 1.00 88.19 121 GLY A O 1
ATOM 984 N N . GLN A 1 122 ? -10.523 -9.050 12.341 1.00 89.94 122 GLN A N 1
ATOM 985 C CA . GLN A 1 122 ? -10.335 -10.257 11.522 1.00 89.94 122 GLN A CA 1
ATOM 986 C C . GLN A 1 122 ? -10.371 -11.546 12.353 1.00 89.94 122 GLN A C 1
ATOM 988 O O . GLN A 1 122 ? -10.023 -12.612 11.843 1.00 89.94 122 GLN A O 1
ATOM 993 N N . VAL A 1 123 ? -10.748 -11.455 13.629 1.00 91.38 123 VAL A N 1
ATOM 994 C CA . VAL A 1 123 ? -10.828 -12.605 14.532 1.00 91.38 123 VAL A CA 1
ATOM 995 C C . VAL A 1 123 ? -11.991 -13.510 14.112 1.00 91.38 123 VAL A C 1
ATOM 997 O O . VAL A 1 123 ? -13.132 -13.069 14.057 1.00 91.38 123 VAL A O 1
ATOM 1000 N N . ASP A 1 124 ? -11.689 -14.779 13.827 1.00 94.50 124 ASP A N 1
ATOM 1001 C CA . ASP A 1 124 ? -12.672 -15.804 13.429 1.00 94.50 124 ASP A CA 1
ATOM 1002 C C . ASP A 1 124 ? -13.049 -16.740 14.589 1.00 94.50 124 ASP A C 1
ATOM 1004 O O . ASP A 1 124 ? -14.183 -17.186 14.715 1.00 94.50 124 ASP A O 1
ATOM 1008 N N . THR A 1 125 ? -12.095 -17.023 15.480 1.00 95.00 125 THR A N 1
ATOM 1009 C CA . THR A 1 125 ? -12.292 -17.911 16.630 1.00 95.00 125 THR A CA 1
ATOM 1010 C C . THR A 1 125 ? -11.834 -17.219 17.907 1.00 95.00 125 THR A C 1
ATOM 1012 O O . THR A 1 125 ? -10.699 -16.749 17.989 1.00 95.00 125 THR A O 1
ATOM 1015 N N . ILE A 1 126 ? -12.707 -17.193 18.917 1.00 95.31 126 ILE A N 1
ATOM 1016 C CA . ILE A 1 126 ? -12.388 -16.722 20.267 1.00 95.31 126 ILE A CA 1
ATOM 1017 C C . ILE A 1 126 ? -12.218 -17.948 21.160 1.00 95.31 126 ILE A C 1
ATOM 1019 O O . ILE A 1 126 ? -13.155 -18.719 21.361 1.00 95.31 126 ILE A O 1
ATOM 1023 N N . LEU A 1 127 ? -11.012 -18.128 21.694 1.00 96.12 127 LEU A N 1
ATOM 1024 C CA . LEU A 1 127 ? -10.738 -19.124 22.723 1.00 96.12 127 LEU A CA 1
ATOM 1025 C C . LEU A 1 127 ? -10.863 -18.434 24.080 1.00 96.12 127 LEU A C 1
ATOM 1027 O O . LEU A 1 127 ? -10.054 -17.571 24.412 1.00 96.12 127 LEU A O 1
ATOM 1031 N N . SER A 1 128 ? -11.896 -18.790 24.838 1.00 95.44 128 SER A N 1
ATOM 1032 C CA . SER A 1 128 ? -12.154 -18.218 26.161 1.00 95.44 128 SER A CA 1
ATOM 1033 C C . SER A 1 128 ? -11.772 -19.203 27.256 1.00 95.44 128 SER A C 1
ATOM 1035 O O . SER A 1 128 ? -12.121 -20.382 27.186 1.00 95.44 128 SER A O 1
ATOM 1037 N N . ASP A 1 129 ? -11.088 -18.706 28.285 1.00 96.75 129 ASP A N 1
ATOM 1038 C CA . ASP A 1 129 ? -10.887 -19.457 29.521 1.00 96.75 129 ASP A CA 1
ATOM 1039 C C . ASP A 1 129 ? -12.171 -19.440 30.367 1.00 96.75 129 ASP A C 1
ATOM 1041 O O . ASP A 1 129 ? -12.953 -18.488 30.335 1.00 96.75 129 ASP A O 1
ATOM 1045 N N . LYS A 1 130 ? -12.418 -20.506 31.125 1.00 95.12 130 LYS A N 1
ATOM 1046 C CA . LYS A 1 130 ? -13.620 -20.622 31.957 1.00 95.12 130 LYS A CA 1
ATOM 1047 C C . LYS A 1 130 ? -13.483 -19.802 33.237 1.00 95.12 130 LYS A C 1
ATOM 1049 O O . LYS A 1 130 ? -14.366 -19.012 33.566 1.00 95.12 130 LYS A O 1
ATOM 1054 N N . THR A 1 131 ? -12.391 -19.998 33.962 1.00 92.19 131 THR A N 1
ATOM 1055 C CA . THR A 1 131 ? -12.215 -19.453 35.312 1.00 92.19 131 THR A CA 1
ATOM 1056 C C . THR A 1 131 ? -11.601 -18.059 35.231 1.00 92.19 131 THR A C 1
ATOM 1058 O O . THR A 1 131 ? -10.612 -17.858 34.538 1.00 92.19 131 THR A O 1
ATOM 1061 N N . GLY A 1 132 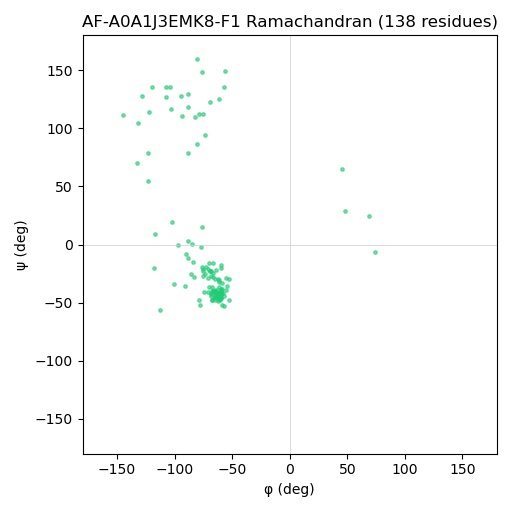? -12.184 -17.067 35.906 1.00 88.94 132 GLY A N 1
ATOM 1062 C CA . GLY A 1 132 ? -11.690 -15.684 35.888 1.00 88.94 132 GLY A CA 1
ATOM 1063 C C . GLY A 1 132 ? -11.951 -14.889 34.600 1.00 88.94 132 GLY A C 1
ATOM 1064 O O . GLY A 1 132 ? -11.694 -13.692 34.595 1.00 88.94 132 GLY A O 1
ATOM 1065 N N . THR A 1 133 ? -12.477 -15.512 33.534 1.00 91.31 133 THR A N 1
ATOM 1066 C CA . THR A 1 133 ? -12.994 -14.798 32.346 1.00 91.31 133 THR A CA 1
ATOM 1067 C C . THR A 1 133 ? -14.510 -14.944 32.225 1.00 91.31 133 THR A C 1
ATOM 1069 O O . THR A 1 133 ? -15.213 -13.941 32.208 1.00 91.31 133 THR A O 1
ATOM 1072 N N . LEU A 1 134 ? -15.041 -16.175 32.178 1.00 92.50 134 LEU A N 1
ATOM 1073 C CA . LEU A 1 134 ? -16.496 -16.392 32.123 1.00 92.50 134 LEU A CA 1
ATOM 1074 C C . LEU A 1 134 ? -17.160 -16.345 33.505 1.00 92.50 134 LEU A C 1
ATOM 1076 O O . LEU A 1 134 ? -18.339 -16.018 33.604 1.00 92.50 134 LEU A O 1
ATOM 1080 N N . THR A 1 135 ? -16.428 -16.693 34.567 1.00 93.00 135 THR A N 1
ATOM 1081 C CA . THR A 1 135 ? -16.944 -16.712 35.945 1.00 93.00 135 THR A CA 1
ATOM 1082 C C . THR A 1 135 ? -16.166 -15.756 36.847 1.00 93.00 135 THR A C 1
ATOM 1084 O O . THR A 1 135 ? -14.936 -15.804 36.862 1.00 93.00 135 THR A O 1
ATOM 1087 N N . CYS A 1 136 ? -16.863 -14.980 37.683 1.00 85.62 136 CYS A N 1
ATOM 1088 C CA . CYS A 1 136 ? -16.273 -13.961 38.568 1.00 85.62 136 CYS A CA 1
ATOM 1089 C C . CYS A 1 136 ? -15.575 -14.511 39.831 1.00 85.62 136 CYS A C 1
ATOM 1091 O O . CYS A 1 136 ? -15.312 -13.753 40.757 1.00 85.62 136 CYS A O 1
ATOM 1093 N N . ASN A 1 137 ? -15.282 -15.817 39.899 1.00 88.94 137 ASN A N 1
ATOM 1094 C CA . ASN A 1 137 ? -14.688 -16.493 41.068 1.00 88.94 137 ASN 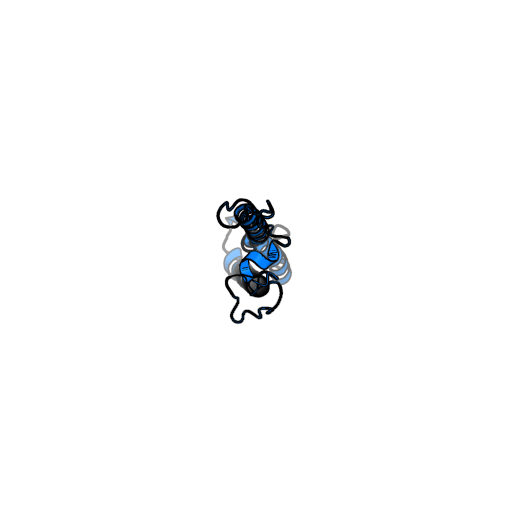A CA 1
ATOM 1095 C C . ASN A 1 137 ? -15.384 -16.164 42.407 1.00 88.94 137 ASN A C 1
ATOM 1097 O O . ASN A 1 137 ? -14.757 -16.198 43.464 1.00 88.94 137 ASN A O 1
ATOM 1101 N N . GLN A 1 138 ? -16.681 -15.864 42.355 1.00 85.88 138 GLN A N 1
ATOM 1102 C CA . GLN A 1 138 ? -17.559 -15.708 43.507 1.00 85.88 138 GLN A CA 1
ATOM 1103 C C . GLN A 1 138 ? -18.489 -16.920 43.545 1.00 85.88 138 GLN A C 1
ATOM 1105 O O . GLN A 1 138 ? -18.973 -17.366 42.502 1.00 85.88 138 GLN A O 1
ATOM 1110 N N . MET A 1 139 ? -18.669 -17.488 44.733 1.00 80.38 139 MET A N 1
ATOM 1111 C CA . MET A 1 139 ? -19.553 -18.623 44.976 1.00 80.38 139 MET A CA 1
ATOM 1112 C C . MET A 1 139 ? -20.561 -18.176 46.028 1.00 80.38 139 MET A C 1
ATOM 1114 O O . MET A 1 139 ? -20.155 -17.881 47.153 1.00 80.38 139 MET A O 1
ATOM 1118 N N . ASP A 1 140 ? -21.825 -18.089 45.621 1.00 72.31 140 ASP A N 1
ATOM 1119 C CA . ASP A 1 140 ? -22.968 -17.896 46.518 1.00 72.31 140 ASP A CA 1
ATOM 1120 C C . ASP A 1 140 ? -23.309 -19.191 47.275 1.00 72.31 140 ASP A C 1
ATOM 1122 O O . ASP A 1 140 ? -23.152 -20.291 46.685 1.00 72.31 140 ASP A O 1
#

Organism: Noccaea caerulescens (NCBI:txid107243)

Mean predicted aligned error: 8.02 Å

Secondary structure (DSSP, 8-state):
-HHHHHHHHHHHHHHHHHHHHHHHHHHHHHHHHHTGGG-GGG-TTS--GGG-TT-HHHHHHHHHHHHHHHGGGGS-HHHHHHHHHHHHHHHHHHHT-GGG-BTTTTB----S-GGGTTTGGG-------TBTTTB-S---